Protein AF-A0A0P1ADW2-F1 (afdb_monomer_lite)

Structure (mmCIF, N/CA/C/O backbone):
data_AF-A0A0P1ADW2-F1
#
_entry.id   AF-A0A0P1ADW2-F1
#
loop_
_atom_site.group_PDB
_atom_site.id
_atom_site.type_symbol
_atom_site.label_atom_id
_atom_site.label_alt_id
_atom_site.label_comp_id
_atom_site.label_asym_id
_atom_site.label_entity_id
_atom_site.label_seq_id
_atom_site.pdbx_PDB_ins_code
_atom_site.Cartn_x
_atom_site.Cartn_y
_atom_site.Cartn_z
_atom_site.occupancy
_atom_site.B_iso_or_equiv
_atom_site.auth_seq_id
_atom_site.auth_comp_id
_atom_site.auth_asym_id
_atom_site.auth_atom_id
_atom_site.pdbx_PDB_model_num
ATOM 1 N N . MET A 1 1 ? -11.383 -9.974 -40.633 1.00 52.62 1 MET A N 1
ATOM 2 C CA . MET A 1 1 ? -10.705 -9.370 -39.463 1.00 52.62 1 MET A CA 1
ATOM 3 C C . MET A 1 1 ? -10.156 -8.015 -39.883 1.00 52.62 1 MET A C 1
ATOM 5 O O . MET A 1 1 ? -9.359 -7.967 -40.807 1.00 52.62 1 MET A O 1
ATOM 9 N N . GLY A 1 2 ? -10.674 -6.928 -39.307 1.00 50.31 2 GLY A N 1
ATOM 10 C CA . GLY A 1 2 ? -10.482 -5.566 -39.816 1.00 50.31 2 GLY A CA 1
ATOM 11 C C . GLY A 1 2 ? -9.031 -5.071 -39.786 1.00 50.31 2 GLY A C 1
ATOM 12 O O . GLY A 1 2 ? -8.293 -5.295 -38.827 1.00 50.31 2 GLY A O 1
ATOM 13 N N . THR A 1 3 ? -8.669 -4.326 -40.826 1.00 60.31 3 THR A N 1
ATOM 14 C CA . THR A 1 3 ? -7.376 -3.677 -41.114 1.00 60.31 3 THR A CA 1
ATOM 15 C C . THR A 1 3 ? -6.843 -2.744 -40.010 1.00 60.31 3 THR A C 1
ATOM 17 O O . THR A 1 3 ? -5.678 -2.355 -40.036 1.00 60.31 3 THR A O 1
ATOM 20 N N . ASN A 1 4 ? -7.641 -2.447 -38.980 1.00 61.78 4 ASN A N 1
ATOM 21 C CA . ASN A 1 4 ? -7.289 -1.548 -37.875 1.00 61.78 4 ASN A CA 1
ATOM 22 C C . ASN A 1 4 ? -6.503 -2.221 -36.729 1.00 61.78 4 ASN A C 1
ATOM 24 O O . ASN A 1 4 ? -5.868 -1.531 -35.929 1.00 61.78 4 ASN A O 1
ATOM 28 N N . GLY A 1 5 ? -6.492 -3.557 -36.633 1.00 69.06 5 GLY A N 1
ATOM 29 C CA . GLY A 1 5 ? -5.806 -4.268 -35.541 1.00 69.06 5 GLY A CA 1
ATOM 30 C C . GLY A 1 5 ? -4.276 -4.133 -35.578 1.00 69.06 5 GLY A C 1
ATOM 31 O O . GLY A 1 5 ? -3.634 -3.949 -34.541 1.00 69.06 5 GLY A O 1
ATOM 32 N N . GLN A 1 6 ? -3.686 -4.147 -36.778 1.00 77.69 6 GLN A N 1
ATOM 33 C CA . GLN A 1 6 ? -2.231 -4.088 -36.978 1.00 77.69 6 GLN A CA 1
ATOM 34 C C . GLN A 1 6 ? -1.651 -2.717 -36.575 1.00 77.69 6 GLN A C 1
ATOM 36 O O . GLN A 1 6 ? -0.608 -2.628 -35.918 1.00 77.69 6 GLN A O 1
ATOM 41 N N . ALA A 1 7 ? -2.348 -1.630 -36.920 1.00 78.06 7 ALA A N 1
ATOM 42 C CA . ALA A 1 7 ? -1.942 -0.265 -36.584 1.00 78.06 7 ALA A CA 1
ATOM 43 C C . ALA A 1 7 ? -1.976 -0.021 -35.064 1.00 78.06 7 ALA A C 1
ATOM 45 O O . ALA A 1 7 ? -1.014 0.489 -34.485 1.00 78.06 7 ALA A O 1
ATOM 46 N N . VAL A 1 8 ? -3.031 -0.477 -34.383 1.00 81.12 8 VAL A N 1
ATOM 47 C CA . VAL A 1 8 ? -3.148 -0.365 -32.919 1.00 81.12 8 VAL A CA 1
ATOM 48 C C . VAL A 1 8 ? -2.043 -1.158 -32.213 1.00 81.12 8 VAL A C 1
ATOM 50 O O . VAL A 1 8 ? -1.395 -0.648 -31.295 1.00 81.12 8 VAL A O 1
ATOM 53 N N . GLN A 1 9 ? -1.746 -2.378 -32.671 1.00 85.31 9 GLN A N 1
ATOM 54 C CA . GLN A 1 9 ? -0.670 -3.191 -32.097 1.00 85.31 9 GLN A CA 1
ATOM 55 C C . GLN A 1 9 ? 0.716 -2.560 -32.288 1.00 85.31 9 GLN A C 1
ATOM 57 O O . GLN A 1 9 ? 1.531 -2.555 -31.359 1.00 85.31 9 GLN A O 1
ATOM 62 N N . THR A 1 10 ? 1.004 -2.003 -33.466 1.00 85.50 10 THR A N 1
ATOM 63 C CA . THR A 1 10 ? 2.299 -1.354 -33.733 1.00 85.50 10 THR A CA 1
ATOM 64 C C . THR A 1 10 ? 2.475 -0.073 -32.917 1.00 85.50 10 THR A C 1
ATOM 66 O O . THR A 1 10 ? 3.549 0.136 -32.343 1.00 85.50 10 THR A O 1
ATOM 69 N N . MET A 1 11 ? 1.428 0.742 -32.767 1.00 90.56 11 MET A N 1
ATOM 70 C CA . MET A 1 11 ? 1.452 1.939 -31.918 1.00 90.56 11 MET A CA 1
ATOM 71 C C . MET A 1 11 ? 1.600 1.597 -30.432 1.00 90.56 11 MET A C 1
ATOM 73 O O . MET A 1 11 ? 2.401 2.225 -29.732 1.00 90.56 11 MET A O 1
ATOM 77 N N . ASN A 1 12 ? 0.943 0.536 -29.960 1.00 89.81 12 ASN A N 1
ATOM 78 C CA . ASN A 1 12 ? 1.131 0.038 -28.597 1.00 89.81 12 ASN A CA 1
ATOM 79 C C . ASN A 1 12 ? 2.570 -0.446 -28.358 1.00 89.81 12 ASN A C 1
ATOM 81 O O . ASN A 1 12 ? 3.184 -0.079 -27.353 1.00 89.81 12 ASN A O 1
ATOM 85 N N . LYS A 1 13 ? 3.166 -1.179 -29.30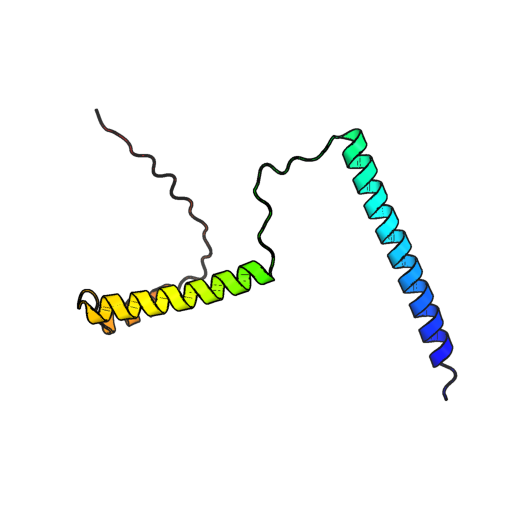8 1.00 90.62 13 LYS A N 1
ATOM 86 C CA . LYS A 1 13 ? 4.584 -1.582 -29.239 1.00 90.62 13 LYS A CA 1
ATOM 87 C C . LYS A 1 13 ? 5.519 -0.366 -29.182 1.00 90.62 13 LYS A C 1
ATOM 89 O O . LYS A 1 13 ? 6.452 -0.353 -28.376 1.00 90.62 13 LYS A O 1
ATOM 94 N N . LYS A 1 14 ? 5.264 0.674 -29.986 1.00 92.19 14 LYS A N 1
ATOM 95 C CA . LYS A 1 14 ? 6.029 1.938 -29.951 1.00 92.19 14 LYS A CA 1
ATOM 96 C C . LYS A 1 14 ? 5.903 2.635 -28.591 1.00 92.19 14 LYS A C 1
ATOM 98 O O . LYS A 1 14 ? 6.919 3.034 -28.019 1.00 92.19 14 LYS A O 1
ATOM 103 N N . LYS A 1 15 ? 4.692 2.704 -28.028 1.00 93.88 15 LYS A N 1
ATOM 104 C CA . LYS A 1 15 ? 4.428 3.285 -26.700 1.00 93.88 15 LYS A CA 1
ATOM 105 C C . LYS A 1 15 ? 5.183 2.553 -25.590 1.00 93.88 15 LYS A C 1
ATOM 107 O O . LYS A 1 15 ? 5.837 3.198 -24.772 1.00 93.88 15 LYS A O 1
ATOM 112 N N . VAL A 1 16 ? 5.157 1.219 -25.580 1.00 94.56 16 VAL A N 1
ATOM 113 C CA . VAL A 1 16 ? 5.895 0.412 -24.591 1.00 94.56 16 VAL A CA 1
ATOM 114 C C . VAL A 1 16 ? 7.402 0.649 -24.705 1.00 94.56 16 VAL A C 1
ATOM 116 O O . VAL A 1 16 ? 8.053 0.902 -23.691 1.00 94.56 16 VAL A O 1
ATOM 119 N N . LYS A 1 17 ? 7.957 0.657 -25.926 1.00 95.25 17 LYS A N 1
ATOM 120 C CA . LYS A 1 17 ? 9.382 0.957 -26.152 1.00 95.25 17 LYS A CA 1
ATOM 121 C C . LYS A 1 17 ? 9.763 2.347 -25.631 1.00 95.25 17 LYS A C 1
ATOM 123 O O . LYS A 1 17 ? 10.789 2.480 -24.963 1.00 95.25 17 LYS A O 1
ATOM 128 N N . LEU A 1 18 ? 8.936 3.363 -25.883 1.00 95.12 18 LEU A N 1
ATOM 129 C CA . LEU A 1 18 ? 9.156 4.719 -25.374 1.00 95.12 18 LEU A CA 1
ATOM 130 C C . LEU A 1 18 ? 9.149 4.759 -23.838 1.00 95.12 18 LEU A C 1
ATOM 132 O O . LEU A 1 18 ? 10.045 5.347 -23.235 1.00 95.12 18 LEU A O 1
ATOM 136 N N . LEU A 1 19 ? 8.179 4.104 -23.194 1.00 95.19 19 LEU A N 1
ATOM 137 C CA . LEU A 1 19 ? 8.104 4.036 -21.732 1.00 95.19 19 LEU A CA 1
ATOM 138 C C . LEU A 1 19 ? 9.319 3.325 -21.127 1.00 95.19 19 LEU A C 1
ATOM 140 O O . LEU A 1 19 ? 9.849 3.787 -20.117 1.00 95.19 19 LEU A O 1
ATOM 144 N N . SER A 1 20 ? 9.796 2.244 -21.746 1.00 95.38 20 SER A N 1
ATOM 145 C CA . SER A 1 20 ? 11.015 1.555 -21.310 1.00 95.38 20 SER A CA 1
ATOM 146 C C . SER A 1 20 ? 12.248 2.457 -21.390 1.00 95.38 20 SER A C 1
ATOM 148 O O . SER A 1 20 ? 13.030 2.485 -20.438 1.00 95.38 20 SER A O 1
ATOM 150 N N . LYS A 1 21 ? 12.386 3.251 -22.464 1.00 95.62 21 LYS A N 1
ATOM 151 C CA . LYS A 1 21 ? 13.460 4.252 -22.598 1.00 95.62 21 LYS A CA 1
ATOM 152 C C . LYS A 1 21 ? 13.375 5.325 -21.506 1.00 95.62 21 LYS A C 1
ATOM 154 O O . LYS A 1 21 ? 14.345 5.517 -20.780 1.00 95.62 21 LYS A O 1
ATOM 159 N N . LYS A 1 22 ? 12.197 5.927 -21.297 1.00 96.00 22 LYS A N 1
ATOM 160 C CA . LYS A 1 22 ? 11.975 6.930 -20.233 1.00 96.00 22 LYS A CA 1
ATOM 161 C C . LYS A 1 22 ? 12.274 6.374 -18.833 1.00 96.00 22 LYS A C 1
ATOM 163 O O . LYS A 1 22 ? 12.900 7.031 -18.008 1.00 96.00 22 LYS A O 1
ATOM 168 N N . ARG A 1 23 ? 11.876 5.128 -18.552 1.00 94.31 23 ARG A N 1
ATOM 169 C CA . ARG A 1 23 ? 12.188 4.455 -17.277 1.00 94.31 23 ARG A CA 1
ATOM 170 C C . ARG A 1 23 ? 13.687 4.198 -17.104 1.00 94.31 23 ARG A C 1
ATOM 172 O O . ARG A 1 23 ? 14.176 4.242 -15.976 1.00 94.31 23 ARG A O 1
ATOM 179 N N . ALA A 1 24 ? 14.413 3.888 -18.178 1.00 94.62 24 ALA A N 1
ATOM 180 C CA . ALA A 1 24 ? 15.864 3.726 -18.131 1.00 94.62 24 ALA A CA 1
ATOM 181 C C . ALA A 1 24 ? 16.567 5.058 -17.834 1.00 94.62 24 ALA A C 1
ATOM 183 O O . ALA A 1 24 ? 17.424 5.100 -16.956 1.00 94.62 24 ALA A O 1
ATOM 184 N N . GLU A 1 25 ? 16.133 6.143 -18.471 1.00 94.69 25 GLU A N 1
ATOM 185 C CA . GLU A 1 25 ? 16.656 7.490 -18.234 1.00 94.69 25 GLU A CA 1
ATOM 186 C C . GLU A 1 25 ? 16.494 7.921 -16.770 1.00 94.69 25 GLU A C 1
ATOM 188 O O . GLU A 1 25 ? 17.474 8.284 -16.124 1.00 94.69 25 GLU A O 1
ATOM 193 N N . ILE A 1 26 ? 15.299 7.755 -16.192 1.00 94.38 26 ILE A N 1
ATOM 194 C CA . ILE A 1 26 ? 15.049 8.058 -14.772 1.00 94.38 26 ILE A CA 1
ATOM 195 C C . ILE A 1 26 ? 15.960 7.225 -13.854 1.00 94.38 26 ILE A C 1
ATOM 197 O O . ILE A 1 26 ? 16.448 7.720 -12.837 1.00 94.38 26 ILE A O 1
ATOM 201 N N . ARG A 1 27 ? 16.205 5.947 -14.182 1.00 93.25 27 ARG A N 1
ATOM 202 C CA . ARG A 1 27 ? 17.136 5.105 -13.409 1.00 93.25 27 ARG A CA 1
ATOM 203 C C . ARG A 1 27 ? 18.574 5.614 -13.516 1.00 93.25 27 ARG A C 1
ATOM 205 O O . ARG A 1 27 ? 19.266 5.625 -12.501 1.00 93.25 27 ARG A O 1
ATOM 212 N N . ASN A 1 28 ? 19.002 6.061 -14.693 1.00 93.50 28 ASN A N 1
ATOM 213 C CA . ASN A 1 28 ? 20.338 6.617 -14.903 1.00 93.50 28 ASN A CA 1
ATOM 214 C C . ASN A 1 28 ? 20.514 7.949 -14.166 1.00 93.50 28 ASN A C 1
ATOM 216 O O . ASN A 1 28 ? 21.483 8.096 -13.429 1.00 93.50 28 ASN A O 1
ATOM 220 N N . GLN A 1 29 ? 19.540 8.858 -14.249 1.00 91.31 29 GLN A N 1
ATOM 221 C CA . GLN A 1 29 ? 19.535 10.112 -13.488 1.00 91.31 29 GLN A CA 1
ATOM 222 C C . GLN A 1 29 ? 19.640 9.856 -11.978 1.00 91.31 29 GLN A C 1
ATOM 224 O O . GLN A 1 29 ? 20.449 10.478 -11.293 1.00 91.31 29 GLN A O 1
ATOM 229 N N . LYS A 1 30 ? 18.884 8.882 -11.451 1.00 87.69 30 LYS A N 1
ATOM 230 C CA . LYS A 1 30 ? 18.976 8.481 -10.037 1.00 87.69 30 LYS A CA 1
ATOM 231 C C . LYS A 1 30 ? 20.353 7.924 -9.672 1.00 87.69 30 LYS A C 1
ATOM 233 O O . LYS A 1 30 ? 20.850 8.235 -8.597 1.00 87.69 30 LYS A O 1
ATOM 238 N N . ARG A 1 31 ? 20.973 7.119 -10.542 1.00 88.38 31 ARG A N 1
ATOM 239 C CA . ARG A 1 31 ? 22.331 6.587 -10.322 1.00 88.38 31 ARG A CA 1
ATOM 240 C C . ARG A 1 31 ? 23.375 7.700 -10.302 1.00 88.38 31 ARG A C 1
ATOM 242 O O . ARG A 1 31 ? 24.155 7.757 -9.360 1.00 88.38 31 ARG A O 1
ATOM 249 N N . VAL A 1 32 ? 23.345 8.601 -11.283 1.00 91.06 32 VAL A N 1
ATOM 250 C CA . VAL A 1 32 ? 24.253 9.759 -11.347 1.00 91.06 32 VAL A CA 1
ATOM 251 C C . VAL A 1 32 ? 24.088 10.642 -10.111 1.00 91.06 32 VAL A C 1
ATOM 253 O O . VAL A 1 32 ? 25.079 11.004 -9.487 1.00 91.06 32 VAL A O 1
ATOM 256 N N . ALA A 1 33 ? 22.849 10.909 -9.686 1.00 87.25 33 ALA A N 1
ATOM 257 C CA . ALA A 1 33 ? 22.584 11.680 -8.474 1.00 87.25 33 ALA A CA 1
ATOM 258 C C . ALA A 1 33 ? 23.177 11.031 -7.210 1.00 87.25 33 ALA A C 1
ATOM 260 O O . ALA A 1 33 ? 23.687 11.744 -6.351 1.00 87.25 33 ALA A O 1
ATOM 261 N N . VAL A 1 34 ? 23.136 9.697 -7.102 1.00 85.81 34 VAL A N 1
ATOM 262 C CA . VAL A 1 34 ? 23.752 8.957 -5.984 1.00 85.81 34 VAL A CA 1
ATOM 263 C C . VAL A 1 34 ? 25.280 9.020 -6.034 1.00 85.81 34 VAL A C 1
ATOM 265 O O . VAL A 1 34 ? 25.901 9.115 -4.981 1.00 85.81 34 VAL A O 1
ATOM 268 N N . ILE A 1 35 ? 25.889 8.987 -7.224 1.00 87.94 35 ILE A N 1
ATOM 269 C C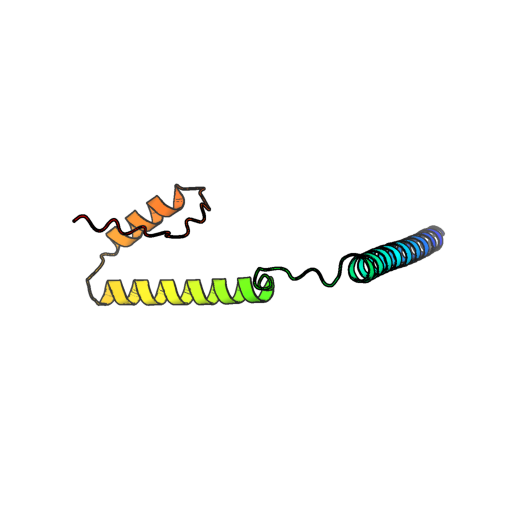A . ILE A 1 35 ? 27.348 9.115 -7.383 1.00 87.94 35 ILE A CA 1
ATOM 270 C C . ILE A 1 35 ? 27.808 10.525 -6.990 1.00 87.94 35 ILE A C 1
ATOM 272 O O . ILE A 1 35 ? 28.754 10.665 -6.227 1.00 87.94 35 ILE A O 1
ATOM 276 N N . GLN A 1 36 ? 27.121 11.564 -7.474 1.00 90.06 36 GLN A N 1
ATOM 277 C CA . GLN A 1 36 ? 27.520 12.959 -7.253 1.00 90.06 36 GLN A CA 1
ATOM 278 C C . GLN A 1 36 ? 27.251 13.455 -5.828 1.00 90.06 36 GLN A C 1
ATOM 280 O O . GLN A 1 36 ? 28.055 14.194 -5.275 1.00 90.06 36 GLN A O 1
ATOM 285 N N . LYS A 1 37 ? 26.097 13.102 -5.248 1.00 85.38 37 LYS A N 1
ATOM 286 C CA . LYS A 1 37 ? 25.628 13.653 -3.960 1.00 85.38 37 LYS A CA 1
ATOM 287 C C . LYS A 1 37 ? 25.704 12.645 -2.810 1.00 85.38 37 LYS A C 1
ATOM 289 O O . LYS A 1 37 ? 25.273 12.952 -1.702 1.00 85.38 37 LYS A O 1
ATOM 294 N N . GLY A 1 38 ? 26.203 11.438 -3.073 1.00 79.81 38 GLY A N 1
ATOM 295 C CA . GLY A 1 38 ? 26.196 10.327 -2.127 1.00 79.81 38 GLY A CA 1
ATOM 296 C C . GLY A 1 38 ? 24.825 9.656 -1.975 1.00 79.81 38 GLY A C 1
ATOM 297 O O . GLY A 1 38 ? 23.802 10.069 -2.536 1.00 79.81 38 GLY A O 1
ATOM 298 N N . LYS A 1 39 ? 24.787 8.566 -1.197 1.00 76.94 39 LYS A N 1
ATOM 299 C CA . LYS A 1 39 ? 23.531 7.883 -0.853 1.00 76.94 39 LYS A CA 1
ATOM 300 C C . LYS A 1 39 ? 22.690 8.820 0.009 1.00 76.94 39 LYS A C 1
ATOM 302 O O . LYS A 1 39 ? 23.070 9.141 1.128 1.00 76.94 39 LYS A O 1
ATOM 307 N N . ARG A 1 40 ? 21.519 9.215 -0.496 1.00 71.44 40 ARG A N 1
ATOM 308 C CA . ARG A 1 40 ? 20.555 10.024 0.256 1.00 71.44 40 ARG A CA 1
ATOM 309 C C . ARG A 1 40 ? 20.025 9.187 1.426 1.00 71.44 40 ARG A C 1
ATOM 311 O O . ARG A 1 40 ? 19.124 8.369 1.242 1.00 71.44 40 ARG A O 1
ATOM 318 N N . THR A 1 41 ? 20.616 9.346 2.606 1.00 68.69 41 THR A N 1
ATOM 319 C CA . THR A 1 41 ? 20.118 8.747 3.843 1.00 68.69 41 THR A CA 1
ATOM 320 C C . THR A 1 41 ? 18.804 9.439 4.174 1.00 68.69 41 THR A C 1
ATOM 322 O O . THR A 1 41 ? 18.744 10.615 4.524 1.00 68.69 41 THR A O 1
ATOM 325 N N . VAL A 1 42 ? 17.692 8.738 3.969 1.00 65.25 42 VAL A N 1
ATOM 326 C CA . VAL A 1 42 ? 16.413 9.235 4.464 1.00 65.25 42 VAL A CA 1
ATOM 327 C C . VAL A 1 42 ? 16.479 9.055 5.976 1.00 65.25 42 VAL A C 1
ATOM 329 O O . VAL A 1 42 ? 16.455 7.926 6.449 1.00 65.25 42 VAL A O 1
ATOM 332 N N . LEU A 1 43 ? 16.569 10.154 6.733 1.00 69.75 43 LEU A N 1
ATOM 333 C CA . LEU A 1 43 ? 16.593 10.151 8.209 1.00 69.75 43 LEU A CA 1
ATOM 334 C C . LEU A 1 43 ? 15.349 9.487 8.838 1.00 69.75 43 LEU A C 1
ATOM 336 O O . LEU A 1 43 ? 15.274 9.297 10.046 1.00 69.75 43 LEU A O 1
ATOM 340 N N . ARG A 1 44 ? 14.342 9.139 8.026 1.00 72.00 44 ARG A N 1
ATOM 341 C CA . ARG A 1 44 ? 13.077 8.542 8.453 1.00 72.00 44 ARG A CA 1
ATOM 342 C C . ARG A 1 44 ? 13.025 7.062 8.101 1.00 72.00 44 ARG A C 1
ATOM 344 O O . ARG A 1 44 ? 13.410 6.652 7.006 1.00 72.00 44 ARG A O 1
ATOM 351 N N . LYS A 1 45 ? 12.427 6.284 9.007 1.00 76.69 45 LYS A N 1
ATOM 352 C CA . LYS A 1 45 ? 12.051 4.885 8.770 1.00 76.69 45 LYS A CA 1
ATOM 353 C C . LYS A 1 45 ? 11.251 4.769 7.465 1.00 76.69 45 LYS A C 1
ATOM 355 O O . LYS A 1 45 ? 10.414 5.622 7.156 1.00 76.69 45 LYS A O 1
ATOM 360 N N . HIS A 1 46 ? 11.502 3.703 6.704 1.00 80.12 46 HIS A N 1
ATOM 361 C CA . HIS A 1 46 ? 10.793 3.445 5.452 1.00 80.12 46 HIS A CA 1
ATOM 362 C C . HIS A 1 4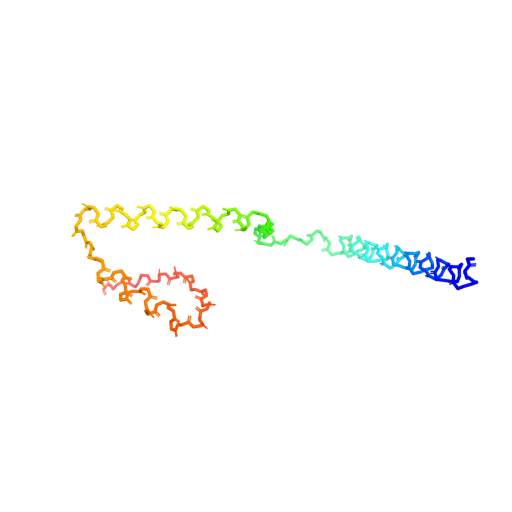6 ? 9.280 3.382 5.704 1.00 80.12 46 HIS A C 1
ATOM 364 O O . HIS A 1 46 ? 8.822 2.688 6.616 1.00 80.12 46 HIS A O 1
ATOM 370 N N . ARG A 1 47 ? 8.489 4.085 4.882 1.00 82.94 47 ARG A N 1
ATOM 371 C CA . ARG A 1 47 ? 7.024 4.061 5.005 1.00 82.94 47 ARG A CA 1
ATOM 372 C C . ARG A 1 47 ? 6.510 2.621 4.845 1.00 82.94 47 ARG A C 1
ATOM 374 O O . ARG A 1 47 ? 6.950 1.924 3.929 1.00 82.94 47 ARG A O 1
ATOM 381 N N . PRO A 1 48 ? 5.595 2.138 5.700 1.00 88.00 48 PRO A N 1
ATOM 382 C CA . PRO A 1 48 ? 5.058 0.789 5.563 1.00 88.00 48 PRO A CA 1
ATOM 383 C C . PRO A 1 48 ? 4.332 0.633 4.220 1.00 88.00 48 PRO A C 1
ATOM 385 O O . PRO A 1 48 ? 3.730 1.581 3.713 1.00 88.00 48 PRO A O 1
ATOM 388 N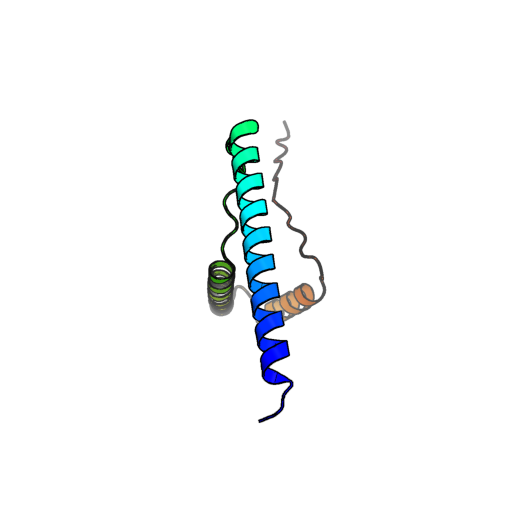 N . SER A 1 49 ? 4.385 -0.566 3.636 1.00 91.81 49 SER A N 1
ATOM 389 C CA . SER A 1 49 ? 3.699 -0.860 2.374 1.00 91.81 49 SER A CA 1
ATOM 390 C C . SER A 1 49 ? 2.177 -0.780 2.530 1.00 91.81 49 SER A C 1
ATOM 392 O O . SER A 1 49 ? 1.650 -1.009 3.618 1.00 91.81 49 SER A O 1
ATOM 394 N N . LYS A 1 50 ? 1.449 -0.539 1.428 1.00 93.75 50 LYS A N 1
ATOM 395 C CA . LYS A 1 50 ? -0.028 -0.516 1.439 1.00 93.75 50 LYS A CA 1
ATOM 396 C C . LYS A 1 50 ? -0.626 -1.798 2.037 1.00 93.75 50 LYS A C 1
ATOM 398 O O . LYS A 1 50 ? -1.556 -1.737 2.830 1.00 93.75 50 LYS A O 1
ATOM 403 N N . LYS A 1 51 ? -0.036 -2.960 1.726 1.00 94.75 51 LYS A N 1
ATOM 404 C CA . LYS A 1 51 ? -0.456 -4.260 2.276 1.00 94.75 51 LYS A CA 1
ATOM 405 C C . LYS A 1 51 ? -0.251 -4.344 3.790 1.00 94.75 51 LYS A C 1
ATOM 407 O O . LYS A 1 51 ? -1.081 -4.927 4.479 1.00 94.75 51 LYS A O 1
ATOM 412 N N . LYS A 1 52 ? 0.844 -3.778 4.311 1.00 92.62 52 LYS A N 1
ATOM 413 C CA . LYS A 1 52 ? 1.089 -3.713 5.756 1.00 92.62 52 LYS A CA 1
ATOM 414 C C . LYS A 1 52 ? 0.080 -2.786 6.434 1.00 92.62 52 LYS A C 1
ATOM 416 O O . LYS A 1 52 ? -0.556 -3.211 7.385 1.00 92.62 52 LYS A O 1
ATOM 421 N N . GLN A 1 53 ? -0.155 -1.601 5.870 1.00 91.88 53 GLN A N 1
ATOM 422 C CA . GLN A 1 53 ? -1.144 -0.649 6.389 1.00 91.88 53 GLN A CA 1
ATOM 423 C C . GLN A 1 53 ? -2.549 -1.262 6.480 1.00 91.88 53 GLN A C 1
ATOM 425 O O . GLN A 1 53 ? -3.202 -1.136 7.506 1.00 91.88 53 GLN A O 1
ATOM 430 N N . GLN A 1 54 ? -2.992 -1.997 5.454 1.00 93.75 54 GLN A N 1
ATOM 431 C CA . GLN A 1 54 ? -4.294 -2.679 5.479 1.00 93.75 54 GLN A CA 1
ATOM 432 C C . GLN A 1 54 ? -4.374 -3.770 6.557 1.00 93.75 54 GLN A C 1
ATOM 434 O O . GLN A 1 54 ? -5.392 -3.899 7.235 1.00 93.75 54 GLN A O 1
ATOM 439 N N . LYS A 1 55 ? -3.304 -4.558 6.733 1.00 95.88 55 LYS A N 1
ATOM 440 C CA . LYS A 1 55 ? -3.246 -5.585 7.784 1.00 95.88 55 LYS A CA 1
ATOM 441 C C . LYS A 1 55 ? -3.264 -4.966 9.178 1.00 95.88 55 LYS A C 1
ATOM 443 O O . LYS A 1 55 ? -3.998 -5.453 10.032 1.00 95.88 55 LYS A O 1
ATOM 448 N N . ASP A 1 56 ? -2.483 -3.913 9.386 1.00 93.25 56 ASP A N 1
ATOM 449 C CA . ASP A 1 56 ? -2.393 -3.219 10.668 1.00 93.25 56 ASP A CA 1
ATOM 450 C C . ASP A 1 56 ? -3.725 -2.530 10.994 1.00 93.25 56 ASP A C 1
ATOM 452 O O . ASP A 1 56 ? -4.220 -2.680 12.105 1.00 93.25 56 ASP A O 1
ATOM 456 N N . ALA A 1 57 ? -4.390 -1.916 10.008 1.00 93.50 57 ALA A N 1
ATOM 457 C CA . ALA A 1 57 ? -5.734 -1.362 10.175 1.00 93.50 57 ALA A CA 1
ATOM 458 C C . ALA A 1 57 ? -6.770 -2.433 10.559 1.00 93.50 57 ALA A C 1
ATOM 460 O O . ALA A 1 57 ? -7.591 -2.200 11.443 1.00 93.50 57 ALA A O 1
ATOM 461 N N . LYS A 1 58 ? -6.726 -3.626 9.945 1.00 94.62 58 LYS A N 1
ATOM 462 C CA . LYS A 1 58 ? -7.612 -4.739 10.330 1.00 94.62 58 LYS A CA 1
ATOM 463 C C . LYS A 1 58 ? -7.345 -5.199 11.765 1.00 94.62 58 LYS A C 1
ATOM 465 O O . LYS A 1 58 ? -8.287 -5.353 12.533 1.00 94.62 58 LYS A O 1
ATOM 470 N N . ARG A 1 59 ? -6.074 -5.413 12.119 1.00 93.06 59 ARG A N 1
ATOM 471 C CA . ARG A 1 59 ? -5.670 -5.818 13.477 1.00 93.06 59 ARG A CA 1
ATOM 472 C C . ARG A 1 59 ? -6.096 -4.787 14.515 1.00 93.06 59 ARG A C 1
ATOM 474 O O . ARG A 1 59 ? -6.603 -5.170 15.559 1.00 93.06 59 ARG A O 1
ATOM 481 N N . HIS A 1 60 ? -5.937 -3.506 14.195 1.00 92.31 60 HIS A N 1
ATOM 482 C CA . HIS A 1 60 ? -6.356 -2.405 15.050 1.00 92.31 60 HIS A CA 1
ATOM 483 C C . HIS A 1 60 ? -7.867 -2.418 15.294 1.00 92.31 60 HIS A C 1
ATOM 485 O O . HIS A 1 60 ? -8.281 -2.334 16.440 1.00 92.31 60 HIS A O 1
ATOM 491 N N . ARG A 1 61 ? -8.692 -2.601 14.252 1.00 89.69 61 ARG A N 1
ATOM 492 C CA . ARG A 1 61 ? -10.154 -2.725 14.417 1.00 89.69 61 ARG A CA 1
ATOM 493 C C . ARG A 1 61 ? -10.520 -3.860 15.372 1.00 89.69 61 ARG A C 1
ATOM 495 O O . ARG A 1 61 ? -11.201 -3.623 16.355 1.00 89.69 61 ARG A O 1
ATOM 502 N N . SER A 1 62 ? -9.979 -5.058 15.142 1.00 90.81 62 SER A N 1
ATOM 503 C CA . SER A 1 62 ? -10.248 -6.209 16.012 1.00 90.81 62 SER A CA 1
ATOM 504 C C . SER A 1 62 ? -9.789 -5.992 17.455 1.00 90.81 62 SER A C 1
ATOM 506 O O . SER A 1 62 ? -10.456 -6.446 18.376 1.00 90.81 62 SER A O 1
ATOM 508 N N . PHE A 1 63 ? -8.661 -5.306 17.655 1.00 92.94 63 PHE A N 1
ATOM 509 C CA . PHE A 1 63 ? -8.184 -4.948 18.988 1.00 92.94 63 PHE A CA 1
ATOM 510 C C . PHE A 1 63 ? -9.130 -3.961 19.682 1.00 92.94 63 PHE A C 1
ATOM 512 O O . PHE A 1 63 ? -9.509 -4.190 20.825 1.00 92.94 63 PHE A O 1
ATOM 519 N N . VAL A 1 64 ? -9.558 -2.908 18.981 1.00 89.56 64 VAL A N 1
ATOM 520 C CA . VAL A 1 64 ? -10.498 -1.912 19.514 1.00 89.56 64 VAL A CA 1
ATOM 521 C C . VAL A 1 64 ? -11.837 -2.552 19.875 1.00 89.56 64 VAL A C 1
ATOM 523 O O . VAL A 1 64 ? -12.363 -2.287 20.951 1.00 89.56 64 VAL A O 1
ATOM 526 N N . ASP A 1 65 ? -12.372 -3.420 19.017 1.00 88.38 65 ASP A N 1
ATOM 527 C CA . ASP A 1 65 ? -13.640 -4.108 19.278 1.00 88.38 65 ASP A CA 1
ATOM 528 C C . ASP A 1 65 ? -13.534 -5.030 20.504 1.00 88.38 65 ASP A C 1
ATOM 530 O O . ASP A 1 65 ? -14.422 -5.047 21.361 1.00 88.38 65 ASP A O 1
ATOM 534 N N . ALA A 1 66 ? -12.415 -5.752 20.631 1.00 90.31 66 ALA A N 1
ATOM 535 C CA . ALA A 1 66 ? -12.142 -6.580 21.799 1.00 90.31 66 ALA A CA 1
ATOM 536 C C . ALA A 1 66 ? -12.042 -5.735 23.081 1.00 90.31 66 ALA A C 1
ATOM 538 O O . ALA A 1 66 ? -12.663 -6.085 24.087 1.00 90.31 66 ALA A O 1
ATOM 539 N N . GLU A 1 67 ? -11.342 -4.601 23.046 1.00 88.56 67 GLU A N 1
ATOM 540 C CA . GLU A 1 67 ? -11.188 -3.735 24.220 1.00 88.56 67 GLU A CA 1
ATOM 541 C C . GLU A 1 67 ? -12.520 -3.088 24.629 1.00 88.56 67 GLU A C 1
ATOM 543 O O . GLU A 1 67 ? -12.863 -3.090 25.811 1.00 88.56 67 GLU A O 1
ATOM 548 N N . LYS A 1 68 ? -13.337 -2.644 23.662 1.00 86.12 68 LYS A N 1
ATOM 549 C CA . LYS A 1 68 ? -14.706 -2.159 23.920 1.00 86.12 68 LYS A CA 1
ATOM 550 C C . LYS A 1 68 ? -15.545 -3.213 24.643 1.00 86.12 68 LYS A C 1
ATOM 552 O O . LYS A 1 68 ? -16.189 -2.908 25.644 1.00 86.12 68 LYS A O 1
ATOM 557 N N . SER A 1 69 ? -15.500 -4.465 24.184 1.00 87.38 69 SER A N 1
ATOM 558 C CA . SER A 1 69 ? -16.235 -5.561 24.829 1.00 87.38 69 SER A CA 1
ATOM 559 C C . SER A 1 69 ? -15.741 -5.851 26.253 1.00 87.38 69 SER A C 1
ATOM 561 O O . SER A 1 69 ? -16.545 -6.135 27.143 1.00 87.38 69 SER A O 1
ATOM 563 N N . ARG A 1 70 ? -14.428 -5.724 26.494 1.00 88.75 70 ARG A N 1
ATOM 564 C CA . ARG A 1 70 ? -13.820 -5.912 27.816 1.00 88.75 70 ARG A CA 1
ATOM 565 C C . ARG A 1 70 ? -14.279 -4.837 28.796 1.00 88.75 70 ARG A C 1
ATOM 567 O O . ARG A 1 70 ? -14.664 -5.177 29.910 1.00 88.75 70 ARG A O 1
ATOM 574 N N . LEU A 1 71 ? -14.287 -3.577 28.360 1.00 86.12 71 LEU A N 1
ATOM 575 C CA . LEU A 1 71 ? -14.688 -2.420 29.167 1.00 86.12 71 LEU A CA 1
ATOM 576 C C . LEU A 1 71 ? -16.183 -2.428 29.511 1.00 86.12 71 LEU A C 1
ATOM 578 O O . LEU A 1 71 ? -16.555 -2.102 30.640 1.00 86.12 71 LEU A O 1
ATOM 582 N N . LEU A 1 72 ? -17.027 -2.863 28.569 1.00 86.81 72 LEU A N 1
ATOM 583 C CA . LEU A 1 72 ? -18.449 -3.109 28.826 1.00 86.81 72 LEU A CA 1
ATOM 584 C C . LEU A 1 72 ? -18.638 -4.226 29.857 1.00 86.81 72 LEU A C 1
ATOM 586 O O . LEU A 1 72 ? -19.424 -4.088 30.791 1.00 86.81 72 LEU A O 1
ATOM 590 N N . ARG A 1 73 ? -17.889 -5.329 29.728 1.00 87.50 73 ARG A N 1
ATOM 591 C CA . ARG A 1 73 ? -17.991 -6.465 30.654 1.00 87.50 73 ARG A CA 1
ATOM 592 C C . ARG A 1 73 ? -17.483 -6.141 32.056 1.00 87.50 73 ARG A C 1
ATOM 594 O O . ARG A 1 73 ? -18.002 -6.696 33.019 1.00 87.50 73 ARG A O 1
ATOM 601 N N . SER A 1 74 ? -16.491 -5.263 32.181 1.00 88.38 74 SER A N 1
ATOM 602 C CA . SER A 1 74 ? -16.015 -4.787 33.481 1.00 88.38 74 SER A CA 1
ATOM 603 C C . SER A 1 74 ? -16.922 -3.722 34.106 1.00 88.38 74 SER A C 1
ATOM 605 O O . SER A 1 74 ? -16.651 -3.305 35.226 1.00 88.38 74 SER A O 1
ATOM 607 N N . GLY A 1 75 ? -17.967 -3.262 33.406 1.00 84.12 75 GLY A N 1
ATOM 608 C CA . GLY A 1 75 ? -18.886 -2.229 33.896 1.00 84.12 75 GLY A CA 1
ATOM 609 C C . GLY A 1 75 ? -18.252 -0.842 34.039 1.00 84.12 75 GLY A C 1
ATOM 610 O O . GLY A 1 75 ? -18.845 0.034 34.656 1.00 84.12 75 GLY A O 1
ATOM 611 N N . LEU A 1 76 ? -17.053 -0.634 33.479 1.00 81.25 76 LEU A N 1
ATOM 612 C CA . LEU A 1 76 ? -16.356 0.658 33.529 1.00 81.25 76 LEU A CA 1
ATOM 613 C C . LEU A 1 76 ? -16.988 1.676 32.573 1.00 81.25 76 LEU A C 1
ATOM 615 O O . LEU A 1 76 ? -16.840 2.878 32.766 1.00 81.25 76 LEU A O 1
ATOM 619 N N . ILE A 1 77 ? -17.648 1.194 31.520 1.00 82.88 77 ILE A N 1
ATOM 620 C CA . ILE A 1 77 ? -18.269 2.011 30.481 1.00 82.88 77 ILE A CA 1
ATOM 621 C C . ILE A 1 77 ? -19.663 1.443 30.195 1.00 82.88 77 ILE A C 1
ATOM 623 O O . ILE A 1 77 ? -19.846 0.225 30.187 1.00 82.88 77 ILE A O 1
ATOM 627 N N . THR A 1 78 ? -20.640 2.318 29.954 1.00 81.44 78 THR A N 1
ATOM 628 C CA . THR A 1 78 ? -21.992 1.946 29.511 1.00 81.44 78 THR A CA 1
ATOM 629 C C . THR A 1 78 ? -22.102 1.990 27.988 1.00 81.44 78 THR A C 1
ATOM 631 O O . THR A 1 78 ? -21.358 2.700 27.310 1.00 81.44 78 THR A O 1
ATOM 634 N N . THR A 1 79 ? -23.056 1.250 27.425 1.00 80.25 79 THR A N 1
ATOM 635 C CA . THR A 1 79 ? -23.337 1.276 25.979 1.00 80.25 79 THR A CA 1
ATOM 636 C C . THR A 1 79 ? -23.658 2.691 25.486 1.00 80.25 79 THR A C 1
ATOM 638 O O . THR A 1 79 ? -23.146 3.109 24.453 1.00 80.25 79 THR A O 1
ATOM 641 N N . GLU A 1 80 ? -24.384 3.470 26.290 1.00 78.75 80 GLU A N 1
ATOM 642 C CA . GLU A 1 80 ? -24.731 4.873 26.019 1.00 78.75 80 GLU A CA 1
ATOM 643 C C . GLU A 1 80 ? -23.500 5.792 25.929 1.00 78.75 80 GLU A C 1
ATOM 645 O O . GLU A 1 80 ? -23.460 6.719 25.119 1.00 78.75 80 GLU A O 1
ATOM 650 N N . ALA A 1 81 ? -22.470 5.543 26.744 1.00 74.56 81 ALA A N 1
ATOM 651 C CA . ALA A 1 81 ? -21.232 6.318 26.710 1.00 74.56 81 ALA A CA 1
ATOM 652 C C . ALA A 1 81 ? -20.410 6.031 25.441 1.00 74.56 81 ALA A C 1
ATOM 654 O O . ALA A 1 81 ? -19.802 6.943 24.881 1.00 74.56 81 ALA A O 1
ATOM 655 N N . ILE A 1 82 ? -20.427 4.786 24.950 1.00 74.00 82 ILE A N 1
ATOM 656 C CA . ILE A 1 82 ? -19.763 4.411 23.690 1.00 74.00 82 ILE A CA 1
ATOM 657 C C . ILE A 1 82 ? -20.460 5.065 22.495 1.00 74.00 82 ILE A C 1
ATOM 659 O O . ILE A 1 82 ? -19.785 5.526 21.575 1.00 74.00 82 ILE A O 1
ATOM 663 N N . GLU A 1 83 ? -21.791 5.117 22.506 1.00 78.50 83 GLU A N 1
ATOM 664 C CA . GLU A 1 83 ? -22.577 5.746 21.440 1.00 78.50 83 GLU A CA 1
ATOM 665 C C . GLU A 1 83 ? -22.352 7.259 21.377 1.00 78.50 83 GLU A C 1
ATOM 667 O O . GLU A 1 83 ? -22.147 7.791 20.285 1.00 78.50 83 GLU A O 1
ATOM 672 N N . LYS A 1 84 ? -22.289 7.941 22.530 1.00 80.19 84 LYS A N 1
ATOM 673 C CA . LYS A 1 84 ? -21.932 9.368 22.587 1.00 80.19 84 LYS A CA 1
ATOM 674 C C . LYS A 1 84 ? -20.538 9.628 22.019 1.00 80.19 84 LYS A C 1
ATOM 676 O O . LYS A 1 84 ? -20.399 10.471 21.142 1.00 80.19 84 LYS A O 1
ATOM 681 N N . LEU A 1 85 ? -19.530 8.859 22.438 1.00 71.38 85 LEU A N 1
ATOM 682 C CA . LEU A 1 85 ? -18.160 9.006 21.926 1.00 71.38 85 LEU A CA 1
ATOM 683 C C . LEU A 1 85 ? -18.066 8.741 20.414 1.00 71.38 85 LEU A C 1
ATOM 685 O O . LEU A 1 85 ? -17.410 9.486 19.694 1.00 71.38 85 LEU A O 1
ATOM 689 N N . GLY A 1 86 ? -18.764 7.716 19.912 1.00 68.56 86 GLY A N 1
ATOM 690 C CA . GLY A 1 86 ? -18.796 7.412 18.480 1.00 68.56 86 GLY A CA 1
ATOM 691 C C . GLY A 1 86 ? -19.481 8.492 17.637 1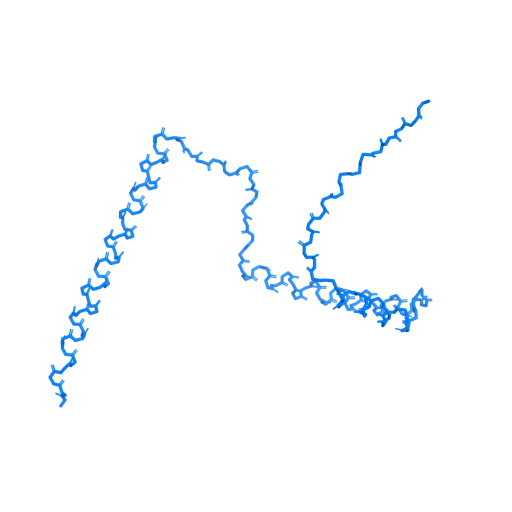.00 68.56 86 GLY A C 1
ATOM 692 O O . GLY A 1 86 ? -19.093 8.696 16.486 1.00 68.56 86 GLY A O 1
ATOM 693 N N . ALA A 1 87 ? -20.473 9.191 18.194 1.00 62.41 87 ALA A N 1
ATOM 694 C CA . ALA A 1 87 ? -21.131 10.314 17.534 1.00 62.41 87 ALA A CA 1
ATOM 695 C C . ALA A 1 87 ? -20.224 11.554 17.455 1.00 62.41 87 ALA A C 1
ATOM 697 O O . ALA A 1 87 ? -20.225 12.234 16.429 1.00 62.41 87 ALA A O 1
ATOM 698 N N . GLU A 1 88 ? -19.413 11.814 18.486 1.00 59.34 88 GLU A N 1
ATOM 699 C CA . GLU A 1 88 ? -18.471 12.941 18.479 1.00 59.34 88 GLU A CA 1
ATOM 700 C C . GLU A 1 88 ? -17.299 12.703 17.513 1.00 59.34 88 GLU A C 1
ATOM 702 O O . GLU A 1 88 ? -16.971 13.591 16.722 1.00 59.34 88 GLU A O 1
ATOM 707 N N . ASP A 1 89 ? -16.760 11.478 17.457 1.00 58.84 89 ASP A N 1
ATOM 708 C CA . ASP A 1 89 ? -15.696 11.089 16.514 1.00 58.84 89 ASP A CA 1
ATOM 709 C C . ASP A 1 89 ? -16.136 11.158 15.035 1.00 58.84 89 ASP A C 1
ATOM 711 O O . ASP A 1 89 ? -15.304 11.304 14.137 1.00 58.84 89 ASP A O 1
ATOM 715 N N . CYS A 1 90 ? -17.441 11.061 14.753 1.00 47.16 90 CYS A N 1
ATOM 716 C CA . CYS A 1 90 ? -17.991 11.178 13.396 1.00 47.16 90 CYS A CA 1
ATOM 717 C C . CYS A 1 90 ? -18.239 12.633 12.956 1.00 47.16 90 CYS A C 1
ATOM 719 O O . CYS A 1 90 ? -18.664 12.852 11.820 1.00 47.16 90 CYS A O 1
ATOM 721 N N . SER A 1 91 ? -17.981 13.618 13.826 1.00 43.06 91 SER A N 1
ATOM 722 C CA . SER A 1 91 ? -18.194 15.048 13.551 1.00 43.06 91 SER A CA 1
ATOM 723 C C . SER A 1 91 ? -16.912 15.840 13.244 1.00 43.06 91 SER A C 1
ATOM 725 O O . SER A 1 91 ? -16.993 17.026 12.932 1.00 43.06 91 SER A O 1
ATOM 727 N N . GLY A 1 92 ? -15.737 15.201 13.296 1.00 39.34 92 GLY A N 1
ATOM 728 C CA . GLY A 1 92 ? -14.432 15.857 13.150 1.00 39.34 92 GLY A CA 1
ATOM 729 C C . GLY A 1 92 ? -13.626 15.336 11.963 1.00 39.34 92 GLY A C 1
ATOM 730 O O . GLY A 1 92 ? -12.943 14.317 12.058 1.00 39.34 92 GLY A O 1
ATOM 731 N N . ASP A 1 93 ? -13.664 16.064 10.853 1.00 44.16 93 ASP A N 1
ATOM 732 C CA . ASP A 1 93 ? -12.855 15.849 9.651 1.00 44.16 93 ASP A CA 1
ATOM 733 C C . ASP A 1 93 ? -11.405 16.349 9.875 1.00 44.16 93 ASP A C 1
ATOM 735 O O . ASP A 1 93 ? -10.890 17.210 9.165 1.00 44.16 93 ASP A O 1
ATOM 739 N N . ASP A 1 94 ? -10.711 15.821 10.890 1.00 38.53 94 ASP A N 1
ATOM 740 C CA . ASP A 1 94 ? -9.436 16.374 11.360 1.00 38.53 94 ASP A CA 1
ATOM 741 C C . ASP A 1 94 ? -8.410 15.270 11.638 1.00 38.53 94 ASP A C 1
ATOM 743 O O . ASP A 1 94 ? -8.078 14.930 12.773 1.00 38.53 94 ASP A O 1
ATOM 747 N N . TYR A 1 95 ? -7.799 14.750 10.571 1.00 42.97 95 TYR A N 1
ATOM 748 C CA . TYR A 1 95 ? -6.522 14.031 10.654 1.00 42.97 95 TYR A CA 1
ATOM 749 C C . TYR A 1 95 ? -5.394 15.009 11.061 1.00 42.97 95 TYR A C 1
ATOM 751 O O . TYR A 1 95 ? -4.492 15.327 10.280 1.00 42.97 95 TYR A O 1
ATOM 759 N N . LYS A 1 96 ? -5.423 15.523 12.294 1.00 34.78 96 LYS A N 1
ATOM 760 C CA . LYS A 1 96 ? -4.332 16.302 12.888 1.00 34.78 96 LYS A CA 1
ATOM 761 C C . LYS A 1 96 ? -3.440 15.342 13.661 1.00 34.78 96 LYS A C 1
ATOM 763 O O . LYS A 1 96 ? -3.717 14.955 14.789 1.00 34.78 96 LYS A O 1
ATOM 768 N N . GLY A 1 97 ? -2.343 14.938 13.021 1.00 42.38 97 GLY A N 1
ATOM 769 C CA . GLY A 1 97 ? -1.240 14.303 13.726 1.00 42.38 97 GLY A CA 1
ATOM 770 C C . GLY A 1 97 ? -0.736 15.241 14.815 1.00 42.38 97 GLY A C 1
ATOM 771 O O . GLY A 1 97 ? -0.109 16.245 14.494 1.00 42.38 97 GLY A O 1
ATOM 772 N N . ASN A 1 98 ? -0.998 14.901 16.074 1.00 35.66 98 ASN A N 1
ATOM 773 C CA . ASN A 1 98 ? -0.376 15.555 17.211 1.00 35.66 98 ASN A CA 1
ATOM 774 C C . ASN A 1 98 ? 0.535 14.541 17.908 1.00 35.66 98 ASN A C 1
ATOM 776 O O . ASN A 1 98 ? 0.087 13.567 18.509 1.00 35.66 98 ASN A O 1
ATOM 780 N N . SER A 1 99 ? 1.837 14.739 17.717 1.00 37.84 99 SER A N 1
ATOM 781 C CA . SER A 1 99 ? 2.880 14.154 18.553 1.00 37.84 99 SER A CA 1
ATOM 782 C C . SER A 1 99 ? 2.718 14.754 19.950 1.00 37.84 99 SER A C 1
ATOM 784 O O . SER A 1 99 ? 2.670 15.980 20.032 1.00 37.84 99 SER A O 1
ATOM 786 N N . PRO A 1 100 ? 2.623 13.975 21.038 1.00 44.12 100 PRO A N 1
ATOM 787 C CA . PRO A 1 100 ? 2.653 14.561 22.365 1.00 44.12 100 PRO A CA 1
ATOM 788 C C . PRO A 1 100 ? 4.112 14.894 22.711 1.00 44.12 100 PRO A C 1
ATOM 790 O O . PRO A 1 100 ? 4.810 14.090 23.325 1.00 44.12 100 PRO A O 1
ATOM 793 N N . ASP A 1 101 ? 4.576 16.075 22.298 1.00 39.16 101 ASP A N 1
ATOM 794 C CA . ASP A 1 101 ? 5.669 16.759 22.997 1.00 39.16 101 ASP A CA 1
ATOM 795 C C . ASP A 1 101 ? 5.096 17.237 24.337 1.00 39.16 101 ASP A C 1
ATOM 797 O O . ASP A 1 101 ? 4.571 18.341 24.468 1.00 39.16 101 ASP A O 1
ATOM 801 N N . ILE A 1 102 ? 5.120 16.343 25.326 1.00 43.84 102 ILE A N 1
ATOM 802 C CA . ILE A 1 102 ? 4.840 16.673 26.722 1.00 43.84 102 ILE A CA 1
ATOM 803 C C . ILE A 1 102 ? 6.080 17.405 27.235 1.00 43.84 102 ILE A C 1
ATOM 805 O O . ILE A 1 102 ? 7.049 16.783 27.672 1.00 43.84 102 ILE A O 1
ATOM 809 N N . VAL A 1 103 ? 6.066 18.732 27.148 1.00 43.06 103 VAL A N 1
ATOM 810 C CA . VAL A 1 103 ? 6.966 19.571 27.938 1.00 43.06 103 VAL A CA 1
ATOM 811 C C . VAL A 1 103 ? 6.393 19.571 29.356 1.00 43.06 103 VAL A C 1
ATOM 813 O O . VAL A 1 103 ? 5.391 20.225 29.621 1.00 43.06 103 VAL A O 1
ATOM 816 N N . MET A 1 104 ? 6.959 18.753 30.248 1.00 40.22 104 MET A N 1
ATOM 817 C CA . MET A 1 104 ? 6.706 18.887 31.684 1.00 40.22 104 MET A CA 1
ATOM 818 C C . MET A 1 104 ? 7.483 20.109 32.173 1.00 40.22 104 MET A C 1
ATOM 820 O O . MET A 1 104 ? 8.705 20.045 32.309 1.00 40.22 104 MET A O 1
ATOM 824 N N . GLU A 1 105 ? 6.785 21.217 32.408 1.00 40.31 105 GLU A N 1
ATOM 825 C CA . GLU A 1 105 ? 7.324 22.314 33.207 1.00 40.31 105 GLU A CA 1
ATOM 826 C C . GLU A 1 105 ? 7.359 21.854 34.669 1.00 40.31 105 GLU A C 1
ATOM 828 O O . GLU A 1 105 ? 6.331 21.590 35.288 1.00 40.31 105 GLU A O 1
ATOM 833 N N . VAL A 1 106 ? 8.573 21.662 35.186 1.00 48.19 106 VAL A N 1
ATOM 834 C CA . VAL A 1 106 ? 8.833 21.483 36.614 1.00 48.19 106 VAL A CA 1
ATOM 835 C C . VAL A 1 106 ? 8.987 22.886 37.185 1.00 48.19 106 VAL A C 1
ATOM 837 O O . VAL A 1 106 ? 9.996 23.544 36.932 1.00 48.19 106 VAL A O 1
ATOM 840 N N . GLU A 1 107 ? 7.970 23.359 37.899 1.00 50.75 107 GLU A N 1
ATOM 841 C CA . GLU A 1 107 ? 8.083 24.563 38.720 1.00 50.75 107 GLU A 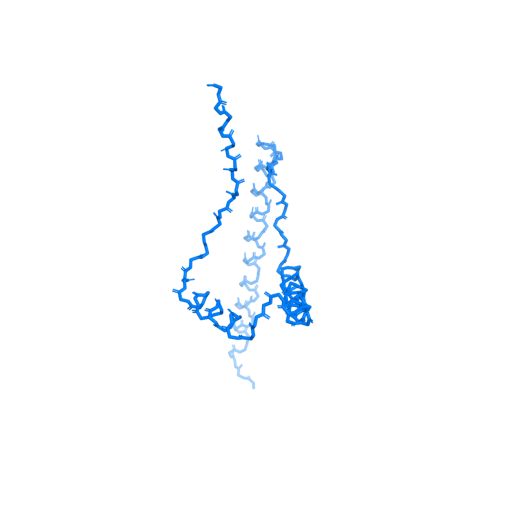CA 1
ATOM 842 C C . GLU A 1 107 ? 9.026 24.273 39.902 1.00 50.75 107 GLU A C 1
ATOM 844 O O . GLU A 1 107 ? 8.866 23.268 40.600 1.00 50.75 107 GLU A O 1
ATOM 849 N N . ASN A 1 108 ? 10.025 25.142 40.084 1.00 41.75 108 ASN A N 1
ATOM 850 C CA . ASN A 1 108 ? 10.822 25.268 41.308 1.00 41.75 108 ASN A CA 1
ATOM 851 C C . ASN A 1 108 ? 10.283 26.436 42.132 1.00 41.75 108 ASN A C 1
ATOM 853 O O . ASN A 1 108 ? 9.999 27.483 41.506 1.00 41.75 108 ASN A O 1
#

Organism: Plasmopara halstedii (NCBI:txid4781)

pLDDT: mean 76.79, std 18.96, range [34.78, 96.0]

Secondary structure (DSSP, 8-state):
--THHHHHHHHHHHHHHHHHHHHHHHHHHHHHHHHHH-----SSPPPPPHHHHHHHHHHHHHHHHHHHHHHHHTTSS-HHHHHHHHHHHTT-----------------

Foldseek 3Di:
DDPVPVVVVVVVVVVVVVVVVVVVVVVVVVVVCCVVVNDPPPPDDDDDDPVVVVVVVVVVVVVVVVVVVVCVVVVVDDPVRVVVVVVVVVVDPDPDDDDPPPPPDDDD

Radius of gyration: 27.37 Å; chains: 1; bounding box: 52×35×82 Å

Sequence (108 aa):
MGTNGQAVQTMNKKKVKLLSKKRAEIRNQKRVAVIQKGKRTVLRKHRPSKKKQQKDAKRHRSFVDAEKSRLLRSGLITTEAIEKLGAEDCSGDDYKGNSPDIVMEVEN